Protein AF-A0A2V9W8W5-F1 (afdb_monomer_lite)

Secondary structure (DSSP, 8-state):
--TTS-PPPPP-PPPBTT----SSS--PPPP-EEEE-GGG-EEEE--B-BTTB---HHHHHHHHHT---BBTBTTS-----B--TT-GGGHHHHHSHHHHHHHHHHHHTTTTTT-------HHHHHHHHHHHHTT--S-GGGGTTSSS--TT----SSSSSSSSTTSS--

Foldseek 3Di:
DDPPDDDDDDDDDAAAAQDADPDDDDDQAAQWDWDAPPPPGIDIDRQEQFPVDADDVVSVVSRLVSQRAHHVPSVDRDHDHDYPPPDPNRCCSCPNDSVVVRVVCCVVCCVVVVHDDDDADPQQVVQLSSCVNNVDDDDSNVRSCPPPHDPPPDDPPDDPPVPVVVVPPD

Structure (mmCIF, N/CA/C/O backbone):
data_AF-A0A2V9W8W5-F1
#
_entry.id   AF-A0A2V9W8W5-F1
#
loop_
_atom_site.group_PDB
_atom_site.id
_atom_site.type_symbol
_atom_site.label_atom_id
_atom_site.label_alt_id
_atom_site.label_comp_id
_atom_site.label_asym_id
_atom_site.label_entity_id
_atom_site.label_seq_id
_atom_site.pdbx_PDB_ins_code
_atom_site.Cartn_x
_atom_site.Cartn_y
_atom_site.Cartn_z
_atom_site.occupancy
_atom_site.B_iso_or_equiv
_atom_site.auth_seq_id
_atom_site.auth_comp_id
_atom_site.auth_asym_id
_atom_site.auth_atom_id
_atom_site.pdbx_PDB_model_num
ATOM 1 N N . MET A 1 1 ? 6.926 -26.604 18.148 1.00 56.47 1 MET A N 1
ATOM 2 C CA . MET A 1 1 ? 5.930 -27.579 17.643 1.00 56.47 1 MET A CA 1
ATOM 3 C C . MET A 1 1 ? 6.678 -28.780 17.085 1.00 56.47 1 MET A C 1
ATOM 5 O O . MET A 1 1 ? 7.761 -28.559 16.553 1.00 56.47 1 MET A O 1
ATOM 9 N N . PRO A 1 2 ? 6.165 -30.013 17.228 1.00 63.66 2 PRO A N 1
ATOM 10 C CA . PRO A 1 2 ? 6.838 -31.200 16.713 1.00 63.66 2 PRO A CA 1
ATOM 11 C C . PRO A 1 2 ? 6.774 -31.246 15.176 1.00 63.66 2 PRO A C 1
ATOM 13 O O . PRO A 1 2 ? 5.748 -30.931 14.581 1.00 63.66 2 PRO A O 1
ATOM 16 N N . LEU A 1 3 ? 7.889 -31.612 14.537 1.00 71.62 3 LEU A N 1
ATOM 17 C CA . LEU A 1 3 ? 8.105 -31.595 13.077 1.00 71.62 3 LEU A CA 1
ATOM 18 C C . LEU A 1 3 ? 7.353 -32.697 12.302 1.00 71.62 3 LEU A C 1
ATOM 20 O O . LEU A 1 3 ? 7.397 -32.721 11.077 1.00 71.62 3 LEU A O 1
ATOM 24 N N . ASN A 1 4 ? 6.681 -33.619 12.994 1.00 85.75 4 ASN A N 1
ATOM 25 C CA . ASN A 1 4 ? 6.076 -34.825 12.418 1.00 85.75 4 ASN A CA 1
ATOM 26 C C . ASN A 1 4 ? 4.557 -34.728 12.189 1.00 85.75 4 ASN A C 1
ATOM 28 O O . ASN A 1 4 ? 3.928 -35.729 11.852 1.00 85.75 4 ASN A O 1
ATOM 32 N N . GLN A 1 5 ? 3.952 -33.552 12.371 1.00 73.88 5 GLN A N 1
ATOM 33 C CA . GLN A 1 5 ? 2.517 -33.345 12.166 1.00 73.88 5 GLN A CA 1
ATOM 34 C C . GLN A 1 5 ? 2.272 -32.232 11.147 1.00 73.88 5 GLN A C 1
ATOM 36 O O . GLN A 1 5 ? 2.858 -31.152 11.232 1.00 73.88 5 GLN A O 1
ATOM 41 N N . ARG A 1 6 ? 1.360 -32.471 10.194 1.00 70.38 6 ARG A N 1
ATOM 42 C CA . ARG A 1 6 ? 0.807 -31.397 9.359 1.00 70.38 6 ARG A CA 1
ATOM 43 C C . ARG A 1 6 ? -0.060 -30.504 10.243 1.00 70.38 6 ARG A C 1
ATOM 45 O O . ARG A 1 6 ? -1.178 -30.872 10.584 1.00 70.38 6 ARG A O 1
ATOM 52 N N . ALA A 1 7 ? 0.447 -29.329 10.594 1.00 71.25 7 ALA A N 1
ATOM 53 C CA . ALA A 1 7 ? -0.378 -28.268 11.149 1.00 71.25 7 ALA A CA 1
ATOM 54 C C . ALA A 1 7 ? -1.022 -27.482 9.990 1.00 71.25 7 ALA A C 1
ATOM 56 O O . ALA A 1 7 ? -0.304 -27.095 9.063 1.00 71.25 7 ALA A O 1
ATOM 57 N N . PRO A 1 8 ? -2.345 -27.238 10.000 1.00 71.19 8 PRO A N 1
ATOM 58 C CA . PRO A 1 8 ? -2.960 -26.341 9.030 1.00 71.19 8 PRO A CA 1
ATOM 59 C C . PRO A 1 8 ? -2.400 -24.920 9.183 1.00 71.19 8 PRO A C 1
ATOM 61 O O . PRO A 1 8 ? -1.956 -24.515 10.263 1.00 71.19 8 PRO A O 1
ATOM 64 N N . HIS A 1 9 ? -2.432 -24.148 8.095 1.00 74.06 9 HIS A N 1
ATOM 65 C CA . HIS A 1 9 ? -2.118 -22.723 8.154 1.00 74.06 9 HIS A CA 1
ATOM 66 C C . HIS A 1 9 ? -3.055 -22.021 9.143 1.00 74.06 9 HIS A C 1
ATOM 68 O O . HIS A 1 9 ? -4.240 -22.341 9.237 1.00 74.06 9 HIS A O 1
ATOM 74 N N . ARG A 1 10 ? -2.523 -21.049 9.887 1.00 75.06 10 ARG A N 1
ATOM 75 C CA . ARG A 1 10 ? -3.340 -20.211 10.769 1.00 75.06 10 ARG A CA 1
ATOM 76 C C . ARG A 1 10 ? -4.149 -19.229 9.928 1.00 75.06 10 ARG A C 1
ATOM 78 O O . ARG A 1 10 ? -3.601 -18.600 9.026 1.00 75.06 10 ARG A O 1
ATOM 85 N N . THR A 1 11 ? -5.423 -19.069 10.260 1.00 80.75 11 THR A N 1
ATOM 86 C CA . THR A 1 11 ? -6.311 -18.070 9.657 1.00 80.75 11 THR A CA 1
ATOM 87 C C . THR A 1 11 ? -6.491 -16.880 10.597 1.00 80.75 11 THR A C 1
ATOM 89 O O . THR A 1 11 ? -6.486 -17.038 11.818 1.00 80.75 11 THR A O 1
ATOM 92 N N . GLY A 1 12 ? -6.648 -15.686 10.027 1.00 85.38 12 GLY A N 1
ATOM 93 C CA . GLY A 1 12 ? -7.015 -14.465 10.746 1.00 85.38 12 GLY A CA 1
ATOM 94 C C . GLY A 1 12 ? -8.427 -14.017 10.373 1.00 85.38 12 GLY A C 1
ATOM 95 O O . GLY A 1 12 ? -8.969 -14.460 9.365 1.00 85.38 12 GLY A O 1
ATOM 96 N N . SER A 1 13 ? -9.025 -13.154 11.192 1.00 90.88 13 SER A N 1
ATOM 97 C CA . SER A 1 13 ? -10.254 -12.443 10.819 1.00 90.88 13 SER A CA 1
ATOM 98 C C . SER A 1 13 ? -9.905 -11.149 10.092 1.00 90.88 13 SER A C 1
ATOM 100 O O . SER A 1 13 ? -8.962 -10.464 10.489 1.00 90.88 13 SER A O 1
ATOM 102 N N . ASP A 1 14 ? -10.683 -10.806 9.067 1.00 94.75 14 ASP A N 1
ATOM 103 C CA . ASP A 1 14 ? -10.526 -9.533 8.367 1.00 94.75 14 ASP A CA 1
ATOM 104 C C . ASP A 1 14 ? -10.793 -8.354 9.305 1.00 94.75 14 ASP A C 1
ATOM 106 O O . ASP A 1 14 ? -11.700 -8.388 10.146 1.00 94.75 14 ASP A O 1
ATOM 110 N N . LEU A 1 15 ? -10.022 -7.285 9.118 1.00 96.81 15 LEU A N 1
ATOM 111 C CA . LEU A 1 15 ? -10.259 -6.016 9.789 1.00 96.81 15 LEU A CA 1
ATOM 112 C C . LEU A 1 15 ? -11.550 -5.377 9.271 1.00 96.81 15 LEU A C 1
ATOM 114 O O . LEU A 1 15 ? -11.825 -5.402 8.070 1.00 96.81 15 LEU A O 1
ATOM 118 N N . LYS A 1 16 ? -12.327 -4.779 10.177 1.00 97.81 16 LYS A N 1
ATOM 119 C CA . LYS A 1 16 ? -13.579 -4.086 9.858 1.00 97.81 16 LYS A CA 1
ATOM 120 C C . LYS A 1 16 ? -13.775 -2.859 10.744 1.00 97.81 16 LYS A C 1
ATOM 122 O O . LYS A 1 16 ? -13.372 -2.863 11.908 1.00 97.81 16 LYS A O 1
ATOM 127 N N . VAL A 1 17 ? -14.430 -1.840 10.199 1.00 98.31 17 VAL A N 1
ATOM 128 C CA . VAL A 1 17 ? -14.872 -0.661 10.949 1.00 98.31 17 VAL A CA 1
ATOM 129 C C . VAL A 1 17 ? -15.766 -1.084 12.120 1.00 98.31 17 VAL A C 1
ATOM 131 O O . VAL A 1 17 ? -16.585 -1.998 12.006 1.00 98.31 17 VAL A O 1
ATOM 134 N N . GLY A 1 18 ? -15.591 -0.430 13.267 1.00 96.56 18 GLY A N 1
ATOM 135 C CA . GLY A 1 18 ? -16.344 -0.693 14.491 1.00 96.56 18 GLY A CA 1
ATOM 136 C C . GLY A 1 18 ? -15.934 -1.982 15.205 1.00 96.56 18 GLY A C 1
ATOM 137 O O . GLY A 1 18 ? -16.647 -2.445 16.093 1.00 96.56 18 GLY A O 1
ATOM 138 N N . SER A 1 19 ? -14.822 -2.618 14.822 1.00 93.38 19 SER A N 1
ATOM 139 C CA . SER A 1 19 ? -14.300 -3.795 15.523 1.00 93.38 19 SER A CA 1
ATOM 140 C C . SER A 1 19 ? -12.813 -3.664 15.794 1.00 93.38 19 SER A C 1
ATOM 142 O O . SER A 1 19 ? -11.981 -3.746 14.895 1.00 93.38 19 SER A O 1
ATOM 144 N N . GLU A 1 20 ? -12.486 -3.524 17.072 1.00 87.56 20 GLU A N 1
ATOM 145 C CA . GLU A 1 20 ? -11.104 -3.467 17.517 1.00 87.56 20 GLU A CA 1
ATOM 146 C C . GLU A 1 20 ? -10.402 -4.830 17.333 1.00 87.56 20 GLU A C 1
ATOM 148 O O . GLU A 1 20 ? -10.928 -5.857 17.787 1.00 87.56 20 GLU A O 1
ATOM 153 N N . PRO A 1 21 ? -9.208 -4.875 16.711 1.00 90.19 21 PRO A N 1
ATOM 154 C CA . PRO A 1 21 ? -8.452 -6.114 16.565 1.00 90.19 21 PRO A CA 1
ATOM 155 C C . PRO A 1 21 ? -7.964 -6.629 17.922 1.00 90.19 21 PRO A C 1
ATOM 157 O O . PRO A 1 21 ? -7.228 -5.945 18.629 1.00 90.19 21 PRO A O 1
ATOM 160 N N . ARG A 1 22 ? -8.343 -7.863 18.275 1.00 87.62 22 ARG A N 1
ATOM 161 C CA . ARG A 1 22 ? -7.960 -8.501 19.552 1.00 87.62 22 ARG A CA 1
ATOM 162 C C . ARG A 1 22 ? -6.866 -9.558 19.422 1.00 87.62 22 ARG A C 1
ATOM 164 O O . ARG A 1 22 ? -6.307 -9.985 20.427 1.00 87.62 22 ARG A O 1
ATOM 171 N N . ILE A 1 23 ? -6.582 -10.003 18.200 1.00 86.44 23 ILE A N 1
ATOM 172 C CA . ILE A 1 23 ? -5.619 -11.068 17.913 1.00 86.44 23 ILE A CA 1
ATOM 173 C C . ILE A 1 23 ? -4.450 -10.461 17.146 1.00 86.44 23 ILE A C 1
ATOM 175 O O . ILE A 1 23 ? -4.640 -9.827 16.111 1.00 86.44 23 ILE A O 1
ATOM 179 N N . PHE A 1 24 ? -3.245 -10.686 17.661 1.00 87.88 24 PHE A N 1
ATOM 180 C CA . PHE A 1 24 ? -1.994 -10.199 17.091 1.00 87.88 24 PHE A CA 1
ATOM 181 C C . PHE A 1 24 ? -1.059 -11.372 16.753 1.00 87.88 24 PHE A C 1
ATOM 183 O O . PHE A 1 24 ? -1.155 -12.428 17.386 1.00 87.88 24 PHE A O 1
ATOM 190 N N . PRO A 1 25 ? -0.138 -11.207 15.784 1.00 89.75 25 PRO A N 1
ATOM 191 C CA . PRO A 1 25 ? 0.143 -9.987 15.017 1.00 89.75 25 PRO A CA 1
ATOM 192 C C . PRO A 1 25 ? -0.931 -9.664 13.968 1.00 89.75 25 PRO A C 1
ATOM 194 O O . PRO A 1 25 ? -1.602 -10.558 13.458 1.00 89.75 25 PRO A O 1
ATOM 197 N N . LEU A 1 26 ? -1.051 -8.380 13.611 1.00 91.75 26 LEU A N 1
ATOM 198 C CA . LEU A 1 26 ? -1.783 -7.987 12.407 1.00 91.75 26 LEU A CA 1
ATOM 199 C C . LEU A 1 26 ? -0.996 -8.419 11.169 1.00 91.75 26 LEU A C 1
ATOM 201 O O . LEU A 1 26 ? 0.225 -8.263 11.116 1.00 91.75 26 LEU A O 1
ATOM 205 N N . MET A 1 27 ? -1.705 -8.919 10.160 1.00 91.88 27 MET A N 1
ATOM 206 C CA . MET A 1 27 ? -1.124 -9.300 8.877 1.00 91.88 27 MET A CA 1
ATOM 207 C C . MET A 1 27 ? -1.749 -8.460 7.770 1.00 91.88 27 MET A C 1
ATOM 209 O O . MET A 1 27 ? -2.942 -8.567 7.505 1.00 91.88 27 MET A O 1
ATOM 213 N N . VAL A 1 28 ? -0.933 -7.639 7.109 1.00 92.00 28 VAL A N 1
ATOM 214 C CA . VAL A 1 28 ? -1.340 -6.941 5.885 1.00 92.00 28 VAL A CA 1
ATOM 215 C C . VAL A 1 28 ? -0.914 -7.792 4.702 1.00 92.00 28 VAL A C 1
ATOM 217 O O . VAL A 1 28 ? 0.278 -8.074 4.549 1.00 92.00 28 VAL A O 1
ATOM 220 N N . GLN A 1 29 ? -1.865 -8.216 3.876 1.00 92.38 29 GLN A N 1
ATOM 221 C CA . GLN A 1 29 ? -1.562 -9.000 2.683 1.00 92.38 29 GLN A CA 1
ATOM 222 C C . GLN A 1 29 ? -1.002 -8.113 1.566 1.00 92.38 29 GLN A C 1
ATOM 224 O O . GLN A 1 29 ? -1.216 -6.905 1.547 1.00 92.38 29 GLN A O 1
ATOM 229 N N . GLY A 1 30 ? -0.194 -8.708 0.688 1.00 94.12 30 GLY A N 1
ATOM 230 C CA . GLY A 1 30 ? 0.190 -8.076 -0.576 1.00 94.12 30 GLY A CA 1
ATOM 231 C C . GLY A 1 30 ? -0.841 -8.390 -1.661 1.00 94.12 30 GLY A C 1
ATOM 232 O O . GLY A 1 30 ? -1.666 -9.285 -1.461 1.00 94.12 30 GLY A O 1
ATOM 233 N N . PRO A 1 31 ? -0.807 -7.683 -2.799 1.00 96.19 31 PRO A N 1
ATOM 234 C CA . PRO A 1 31 ? -1.725 -7.947 -3.896 1.00 96.19 31 PRO A CA 1
ATOM 235 C C . PRO A 1 31 ? -1.511 -9.359 -4.451 1.00 96.19 31 PRO A C 1
ATOM 237 O O . PRO A 1 31 ? -0.376 -9.769 -4.697 1.00 96.19 31 PRO A O 1
ATOM 240 N N . LEU A 1 32 ? -2.612 -10.083 -4.655 1.00 95.19 32 LEU A N 1
ATOM 241 C CA . LEU A 1 32 ? -2.631 -11.403 -5.276 1.00 95.19 32 LEU A CA 1
ATOM 242 C C . LEU A 1 32 ? -3.730 -11.429 -6.341 1.00 95.19 32 LEU A C 1
ATOM 244 O O . LEU A 1 32 ? -4.909 -11.335 -6.009 1.00 95.19 32 LEU A O 1
ATOM 248 N N . ALA A 1 33 ? -3.349 -11.532 -7.612 1.00 94.25 33 ALA A N 1
ATOM 249 C CA . ALA A 1 33 ? -4.285 -11.485 -8.734 1.00 94.25 33 ALA A CA 1
ATOM 250 C C . ALA A 1 33 ? -3.866 -12.432 -9.864 1.00 94.25 33 ALA A C 1
ATOM 252 O O . ALA A 1 33 ? -2.685 -12.737 -10.030 1.00 94.25 33 ALA A O 1
ATOM 253 N N . LEU A 1 34 ? -4.832 -12.880 -10.667 1.00 92.00 34 LEU A N 1
ATOM 254 C CA . LEU A 1 34 ? -4.558 -13.589 -11.917 1.00 92.00 34 LEU A CA 1
ATOM 255 C C . LEU A 1 34 ? -4.425 -12.577 -13.055 1.00 92.00 34 LEU A C 1
ATOM 257 O O . LEU A 1 34 ? -5.232 -11.661 -13.177 1.00 92.00 34 LEU A O 1
ATOM 261 N N . THR A 1 35 ? -3.415 -12.756 -13.899 1.00 88.56 35 THR A N 1
ATOM 262 C CA . THR A 1 35 ? -3.177 -11.923 -15.081 1.00 88.56 35 THR A CA 1
ATOM 263 C C . THR A 1 35 ? -2.803 -12.780 -16.285 1.00 88.56 35 THR A C 1
ATOM 265 O O . THR A 1 35 ? -2.323 -13.906 -16.137 1.00 88.56 35 THR A O 1
ATOM 268 N N . ALA A 1 36 ? -3.029 -12.272 -17.495 1.00 82.88 36 ALA A N 1
ATOM 269 C CA . ALA A 1 36 ? -2.635 -12.965 -18.714 1.00 82.88 36 ALA A CA 1
ATOM 270 C C . ALA A 1 36 ? -1.100 -12.977 -18.849 1.00 82.88 36 ALA A C 1
ATOM 272 O O . ALA A 1 36 ? -0.441 -11.944 -18.782 1.00 82.88 36 ALA A O 1
ATOM 273 N N . GLY A 1 37 ? -0.518 -14.156 -19.057 1.00 72.88 37 GLY A N 1
ATOM 274 C CA . GLY A 1 37 ? 0.920 -14.379 -19.236 1.00 72.88 37 GLY A CA 1
ATOM 275 C C . GLY A 1 37 ? 1.354 -14.489 -20.702 1.00 72.88 37 GLY A C 1
ATOM 276 O O . GLY A 1 37 ? 2.372 -15.124 -20.986 1.00 72.88 37 GLY A O 1
ATOM 277 N N . GLY A 1 38 ? 0.581 -13.925 -21.637 1.00 71.25 38 GLY A N 1
ATOM 278 C CA . GLY A 1 38 ? 0.812 -14.073 -23.077 1.00 71.25 38 GLY A CA 1
ATOM 279 C C . GLY A 1 38 ? 0.635 -15.524 -23.542 1.00 71.25 38 GLY A C 1
ATOM 280 O O . GLY A 1 38 ? -0.319 -16.192 -23.148 1.00 71.25 38 GLY A O 1
ATOM 281 N N . SER A 1 39 ? 1.575 -16.045 -24.339 1.00 67.50 39 SER A N 1
ATOM 282 C CA . SER A 1 39 ? 1.545 -17.423 -24.873 1.00 67.50 39 SER A CA 1
ATOM 283 C C . SER A 1 39 ? 1.697 -18.531 -23.818 1.00 67.50 39 SER A C 1
ATOM 285 O O . SER A 1 39 ? 1.573 -19.708 -24.144 1.00 67.50 39 SER A O 1
ATOM 287 N N . ARG A 1 40 ? 1.966 -18.175 -22.554 1.00 67.19 40 ARG A N 1
ATOM 288 C CA . ARG A 1 40 ? 2.220 -19.111 -21.445 1.00 67.19 40 ARG A CA 1
ATOM 289 C C . ARG A 1 40 ? 1.021 -19.307 -20.501 1.00 67.19 40 ARG A C 1
ATOM 291 O O . ARG A 1 40 ? 1.186 -19.917 -19.451 1.00 67.19 40 ARG A O 1
ATOM 298 N N . GLY A 1 41 ? -0.169 -18.812 -20.856 1.00 82.69 41 GLY A N 1
ATOM 299 C CA . GLY A 1 41 ? -1.391 -18.984 -20.056 1.00 82.69 41 GLY A CA 1
ATOM 300 C C . GLY A 1 41 ? -1.524 -17.977 -18.907 1.00 82.69 41 GLY A C 1
ATOM 301 O O . GLY A 1 41 ? -1.064 -16.844 -19.020 1.00 82.69 41 GLY A O 1
ATOM 302 N N . LEU A 1 42 ? -2.192 -18.359 -17.813 1.00 87.12 42 LEU A N 1
ATOM 303 C CA . LEU A 1 42 ? -2.401 -17.494 -16.644 1.00 87.12 42 LEU A CA 1
ATOM 304 C C . LEU A 1 42 ? -1.115 -17.347 -15.815 1.00 87.12 42 LEU A C 1
ATOM 306 O O . LEU A 1 42 ? -0.403 -18.317 -15.562 1.00 87.12 42 LEU A O 1
ATOM 310 N N . ARG A 1 43 ? -0.848 -16.131 -15.343 1.00 88.88 43 ARG A N 1
ATOM 311 C CA . ARG A 1 43 ? 0.209 -15.795 -14.384 1.00 88.88 43 ARG A CA 1
ATOM 312 C C . ARG A 1 43 ? -0.422 -15.298 -13.087 1.00 88.88 43 ARG A C 1
ATOM 314 O O . ARG A 1 43 ? -1.480 -14.677 -13.097 1.00 88.88 43 ARG A O 1
ATOM 321 N N . ILE A 1 44 ? 0.268 -15.533 -11.977 1.00 92.12 44 ILE A N 1
ATOM 322 C CA . ILE A 1 44 ? -0.064 -14.947 -10.680 1.00 92.12 44 ILE A CA 1
ATOM 323 C C . ILE A 1 44 ? 0.767 -13.674 -10.490 1.00 92.12 44 ILE A C 1
ATOM 325 O O . ILE A 1 44 ? 1.997 -13.719 -10.495 1.00 92.12 44 ILE A O 1
ATOM 329 N N . GLU A 1 45 ? 0.093 -12.544 -10.321 1.00 94.38 45 GLU A N 1
ATOM 330 C CA . GLU A 1 45 ? 0.664 -11.320 -9.765 1.00 94.38 45 GLU A CA 1
ATOM 331 C C . GLU A 1 45 ? 0.663 -11.442 -8.238 1.00 94.38 45 GLU A C 1
ATOM 333 O O . GLU A 1 45 ? -0.376 -11.731 -7.653 1.00 94.38 45 GLU A O 1
ATOM 338 N N . ASN A 1 46 ? 1.818 -11.247 -7.603 1.00 94.69 46 ASN A N 1
ATOM 339 C CA . ASN A 1 46 ? 2.016 -11.443 -6.161 1.00 94.69 46 ASN A CA 1
ATOM 340 C C . ASN A 1 46 ? 2.692 -10.244 -5.461 1.00 94.69 46 ASN A C 1
ATOM 342 O O . ASN A 1 46 ? 3.107 -10.350 -4.306 1.00 94.69 46 ASN A O 1
ATOM 346 N N . GLY A 1 47 ? 2.876 -9.123 -6.162 1.00 95.00 47 GLY A N 1
ATOM 347 C CA . GLY A 1 47 ? 3.523 -7.921 -5.641 1.00 95.00 47 GLY A CA 1
ATOM 348 C C . GLY A 1 47 ? 5.053 -7.974 -5.587 1.00 95.00 47 GLY A C 1
ATOM 349 O O . GLY A 1 47 ? 5.649 -7.119 -4.931 1.00 95.00 47 GLY A O 1
ATOM 350 N N . ALA A 1 48 ? 5.699 -8.949 -6.240 1.00 94.12 48 ALA A N 1
ATOM 351 C CA . ALA A 1 48 ? 7.158 -9.030 -6.306 1.00 94.12 48 ALA A CA 1
ATOM 352 C C . ALA A 1 48 ? 7.746 -7.986 -7.273 1.00 94.12 48 ALA A C 1
ATOM 354 O O . ALA A 1 48 ? 7.336 -7.887 -8.432 1.00 94.12 48 ALA A O 1
ATOM 355 N N . LEU A 1 49 ? 8.730 -7.222 -6.810 1.00 92.31 49 LEU A N 1
ATOM 356 C CA . LEU A 1 49 ? 9.506 -6.263 -7.591 1.00 92.31 49 LEU A CA 1
ATOM 357 C C . LEU A 1 49 ? 10.840 -6.913 -7.972 1.00 92.31 49 LEU A C 1
ATOM 359 O O . LEU A 1 49 ? 11.756 -6.982 -7.152 1.00 92.31 49 LEU A O 1
ATOM 363 N N . VAL A 1 50 ? 10.914 -7.443 -9.195 1.00 91.06 50 VAL A N 1
ATOM 364 C CA . VAL A 1 50 ? 12.051 -8.229 -9.708 1.00 91.06 50 VAL A CA 1
ATOM 365 C C . VAL A 1 50 ? 12.326 -7.887 -11.169 1.00 91.06 50 VAL A C 1
ATOM 367 O O . VAL A 1 50 ? 11.448 -7.383 -11.864 1.00 91.06 50 VAL A O 1
ATOM 370 N N . ALA A 1 51 ? 13.522 -8.189 -11.672 1.00 87.88 51 ALA A N 1
ATOM 371 C CA . ALA A 1 51 ? 13.924 -7.824 -13.034 1.00 87.88 51 ALA A CA 1
ATOM 372 C C . ALA A 1 51 ? 13.011 -8.427 -14.119 1.00 87.88 51 ALA A C 1
ATOM 374 O O . ALA A 1 51 ? 12.691 -7.769 -15.104 1.00 87.88 51 ALA A O 1
ATOM 375 N N . SER A 1 52 ? 12.540 -9.661 -13.921 1.00 87.38 52 SER A N 1
ATOM 376 C CA . SER A 1 52 ? 11.627 -10.354 -14.844 1.00 87.38 52 SER A CA 1
ATOM 377 C C . SER A 1 52 ? 10.166 -9.893 -14.744 1.00 87.38 52 SER A C 1
ATOM 379 O O . SER A 1 52 ? 9.330 -10.303 -15.554 1.00 87.38 52 SER A O 1
ATOM 381 N N . ASN A 1 53 ? 9.846 -9.067 -13.746 1.00 88.88 53 ASN A N 1
ATOM 382 C CA . ASN A 1 53 ? 8.527 -8.490 -13.520 1.00 88.88 53 ASN A CA 1
ATOM 383 C C . ASN A 1 53 ? 8.696 -7.092 -12.891 1.00 88.88 53 ASN A C 1
ATOM 385 O O . ASN A 1 53 ? 8.504 -6.937 -11.678 1.00 88.88 53 ASN A O 1
ATOM 389 N N . PRO A 1 54 ? 9.126 -6.087 -13.678 1.00 90.75 54 PRO A N 1
ATOM 390 C CA . PRO A 1 54 ? 9.369 -4.735 -13.181 1.00 90.75 54 PRO A CA 1
ATOM 391 C C . PRO A 1 54 ? 8.059 -4.062 -12.737 1.00 90.75 54 PRO A C 1
ATOM 393 O O . PRO A 1 54 ? 6.970 -4.536 -13.080 1.00 90.75 54 PRO A O 1
ATOM 396 N N . PRO A 1 55 ? 8.113 -2.985 -11.938 1.00 94.19 55 PRO A N 1
ATOM 397 C CA . PRO A 1 55 ? 6.919 -2.210 -11.616 1.00 94.19 55 PRO A CA 1
ATOM 398 C C . PRO A 1 55 ? 6.374 -1.500 -12.866 1.00 94.19 55 PRO A C 1
ATOM 400 O O . PRO A 1 55 ? 7.134 -1.052 -13.721 1.00 94.19 55 PRO A O 1
ATOM 403 N N . SER A 1 56 ? 5.050 -1.390 -12.974 1.00 94.88 56 SER A N 1
ATOM 404 C CA . SER A 1 56 ? 4.387 -0.660 -14.060 1.00 94.88 56 SER A CA 1
ATOM 405 C C . SER A 1 56 ? 2.990 -0.203 -13.639 1.00 94.88 56 SER A C 1
ATOM 407 O O . SER A 1 56 ? 2.410 -0.739 -12.689 1.00 94.88 56 SER A O 1
ATOM 409 N N . LEU A 1 57 ? 2.415 0.764 -14.362 1.00 96.25 57 LEU A N 1
ATOM 410 C CA . LEU A 1 57 ? 1.033 1.195 -14.123 1.00 96.25 57 LEU A CA 1
ATOM 411 C C . LEU A 1 57 ? 0.005 0.093 -14.430 1.00 96.25 57 LEU A C 1
ATOM 413 O O . LEU A 1 57 ? -1.055 0.055 -13.808 1.00 96.25 57 LEU A O 1
ATOM 417 N N . ASP A 1 58 ? 0.316 -0.847 -15.322 1.00 94.31 58 ASP A N 1
ATOM 418 C CA . ASP A 1 58 ? -0.547 -2.010 -15.562 1.00 94.31 58 ASP A CA 1
ATOM 419 C C . ASP A 1 58 ? -0.602 -2.918 -14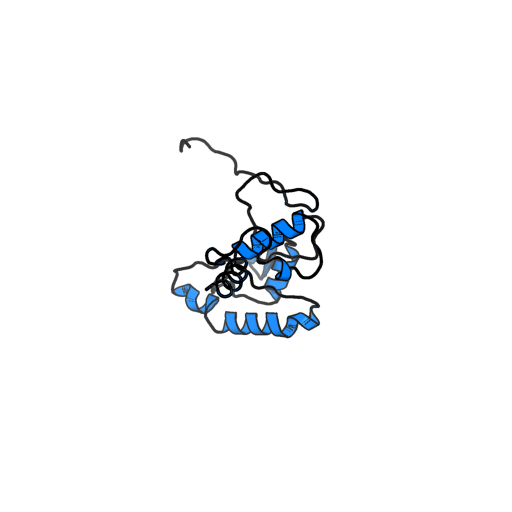.331 1.00 94.31 58 ASP A C 1
ATOM 421 O O . ASP A 1 58 ? -1.676 -3.362 -13.923 1.00 94.31 58 ASP A O 1
ATOM 425 N N . ARG A 1 59 ? 0.546 -3.132 -13.676 1.00 95.56 59 ARG A N 1
ATOM 426 C CA . ARG A 1 59 ? 0.599 -3.875 -12.413 1.00 95.56 59 ARG A CA 1
ATOM 427 C C . ARG A 1 59 ? -0.085 -3.119 -11.283 1.00 95.56 59 ARG A C 1
ATOM 429 O O . ARG A 1 59 ? -0.792 -3.741 -10.498 1.00 95.56 59 ARG A O 1
ATOM 436 N N . LEU A 1 60 ? 0.027 -1.789 -11.247 1.00 97.19 60 LEU A N 1
ATOM 437 C CA . LEU A 1 60 ? -0.720 -0.957 -10.300 1.00 97.19 60 LEU A CA 1
ATOM 438 C C . LEU A 1 60 ? -2.232 -1.197 -10.396 1.00 97.19 60 LEU A C 1
ATOM 440 O O . LEU A 1 60 ? -2.890 -1.286 -9.360 1.00 97.19 60 LEU A O 1
ATOM 444 N N . ARG A 1 61 ? -2.790 -1.363 -11.605 1.00 96.19 61 ARG A N 1
ATOM 445 C CA . ARG A 1 61 ? -4.217 -1.700 -11.770 1.00 96.19 61 ARG A CA 1
ATOM 446 C C . ARG A 1 61 ? -4.565 -3.023 -11.089 1.00 96.19 61 ARG A C 1
ATOM 448 O O . ARG A 1 61 ? -5.549 -3.072 -10.357 1.00 96.19 61 ARG A O 1
ATOM 455 N N . LEU A 1 62 ? -3.736 -4.055 -11.259 1.00 96.62 62 LEU A N 1
ATOM 456 C CA . LEU A 1 62 ? -3.915 -5.349 -10.588 1.00 96.62 62 LEU A CA 1
ATOM 457 C C . LEU A 1 62 ? -3.796 -5.217 -9.064 1.00 96.62 62 LEU A C 1
ATOM 459 O O . LEU A 1 62 ? -4.571 -5.816 -8.321 1.00 96.62 62 LEU A O 1
ATOM 463 N N . TRP A 1 63 ? -2.857 -4.402 -8.581 1.00 97.81 63 TRP A N 1
ATOM 464 C CA . TRP A 1 63 ? -2.678 -4.176 -7.148 1.00 97.81 63 TRP A CA 1
ATOM 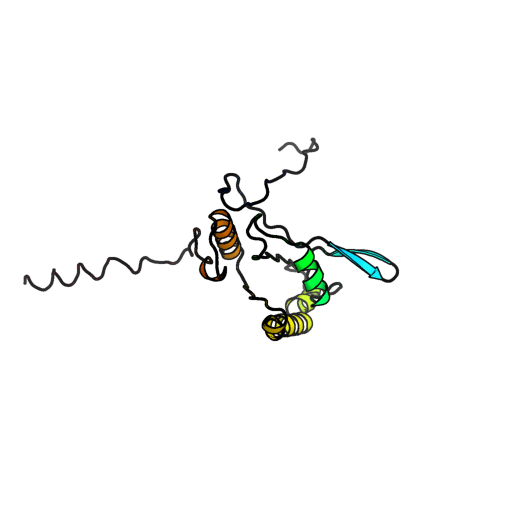465 C C . TRP A 1 63 ? -3.870 -3.457 -6.517 1.00 97.81 63 TRP A C 1
ATOM 467 O O . TRP A 1 63 ? -4.291 -3.827 -5.425 1.00 97.81 63 TRP A O 1
ATOM 477 N N . LYS A 1 64 ? -4.452 -2.476 -7.216 1.00 97.06 64 LYS A N 1
ATOM 478 C CA . LYS A 1 64 ? -5.698 -1.819 -6.797 1.00 97.06 64 LYS A CA 1
ATOM 479 C C . LYS A 1 64 ? -6.887 -2.779 -6.844 1.00 97.06 64 LYS A C 1
ATOM 481 O O . LYS A 1 64 ? -7.708 -2.764 -5.934 1.00 97.06 64 LYS A O 1
ATOM 486 N N . GLN A 1 65 ? -6.961 -3.634 -7.866 1.00 96.25 65 GLN A N 1
ATOM 487 C CA . GLN A 1 65 ? -8.027 -4.628 -8.016 1.00 96.25 65 GLN A CA 1
ATOM 488 C C . GLN A 1 65 ? -8.034 -5.665 -6.885 1.00 96.25 65 GLN A C 1
ATOM 490 O O . GLN A 1 65 ? -9.099 -6.163 -6.533 1.00 96.25 65 GLN A O 1
ATOM 495 N N . ALA A 1 66 ? -6.878 -5.954 -6.278 1.00 96.62 66 ALA A N 1
ATOM 496 C CA . ALA A 1 66 ? -6.808 -6.810 -5.094 1.00 96.62 66 ALA A CA 1
ATOM 497 C C . ALA A 1 66 ? -7.601 -6.248 -3.894 1.00 96.62 66 ALA A C 1
ATOM 499 O O . ALA A 1 66 ? -7.895 -7.006 -2.974 1.00 96.62 66 ALA A O 1
ATOM 500 N N . ALA A 1 67 ? -7.946 -4.950 -3.909 1.00 96.75 67 ALA A N 1
ATOM 501 C CA . ALA A 1 67 ? -8.881 -4.30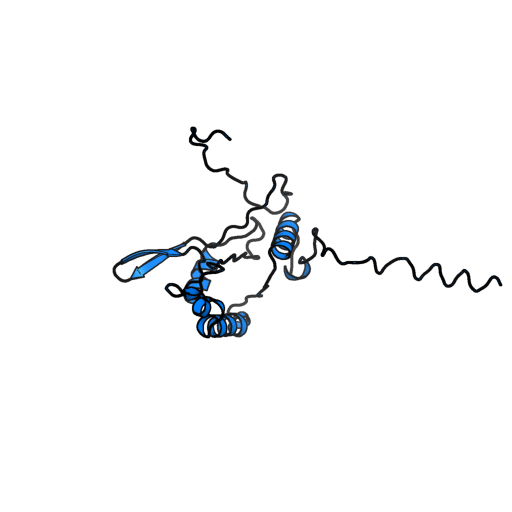0 -2.987 1.00 96.75 67 ALA A CA 1
ATOM 502 C C . ALA A 1 67 ? -8.594 -4.574 -1.500 1.00 96.75 67 ALA A C 1
ATOM 504 O O . ALA A 1 67 ? -9.500 -4.775 -0.695 1.00 96.75 67 ALA A O 1
ATOM 505 N N . ILE A 1 68 ? -7.311 -4.599 -1.132 1.00 97.69 68 ILE A N 1
ATOM 506 C CA . ILE A 1 68 ? -6.889 -4.838 0.248 1.00 97.69 68 ILE A CA 1
ATOM 507 C C . ILE A 1 68 ? -7.215 -3.582 1.056 1.00 97.69 68 ILE A C 1
ATOM 509 O O . ILE A 1 68 ? -6.559 -2.552 0.906 1.00 97.69 68 ILE A O 1
ATOM 513 N N . SER A 1 69 ? -8.230 -3.678 1.905 1.00 97.75 69 SER A N 1
ATOM 514 C CA . SER A 1 69 ? -8.765 -2.587 2.719 1.00 97.75 69 SER A CA 1
ATOM 515 C C . SER A 1 69 ? -9.261 -3.110 4.071 1.00 97.75 69 SER A C 1
ATOM 517 O O . SER A 1 69 ? -9.291 -4.317 4.331 1.00 97.75 69 SER A O 1
ATOM 519 N N . VAL A 1 70 ? -9.638 -2.191 4.960 1.00 97.94 70 VAL A N 1
ATOM 520 C CA . VAL A 1 70 ? -10.454 -2.519 6.136 1.00 97.94 70 VAL A CA 1
ATOM 521 C C . VAL A 1 70 ? -11.916 -2.513 5.689 1.00 97.94 70 VAL A C 1
ATOM 523 O O . VAL A 1 70 ? -12.351 -1.548 5.069 1.00 97.94 70 VAL A O 1
ATOM 526 N N . LYS A 1 71 ? -12.687 -3.561 6.004 1.00 98.00 71 LYS A N 1
ATOM 527 C CA . LYS A 1 71 ? -14.107 -3.643 5.611 1.00 98.00 71 LYS A CA 1
ATOM 528 C C . LYS A 1 71 ? -14.902 -2.472 6.192 1.00 98.00 71 LYS A C 1
ATOM 530 O O . LYS A 1 71 ? -14.840 -2.241 7.401 1.00 98.00 71 LYS A O 1
ATOM 535 N N . GLY A 1 72 ? -15.662 -1.771 5.356 1.00 97.81 72 GLY A N 1
ATOM 536 C CA . GLY A 1 72 ? -16.344 -0.516 5.686 1.00 97.81 72 GLY A CA 1
ATOM 537 C C . GLY A 1 72 ? -15.473 0.741 5.542 1.00 97.81 72 GLY A C 1
ATOM 538 O O . GLY A 1 72 ? -15.918 1.825 5.915 1.00 97.81 72 GLY A O 1
ATOM 539 N N . ARG A 1 73 ? -14.232 0.603 5.054 1.00 97.75 73 ARG A N 1
ATOM 540 C CA . ARG A 1 73 ? -13.290 1.690 4.736 1.00 97.75 73 ARG A CA 1
ATOM 541 C C . ARG A 1 73 ? -12.527 1.375 3.440 1.00 97.75 73 ARG A C 1
ATOM 543 O O . ARG A 1 73 ? -11.298 1.399 3.382 1.00 97.75 73 ARG A O 1
ATOM 550 N N . GLU A 1 74 ? -13.271 0.995 2.402 1.00 97.25 74 GLU A N 1
ATOM 551 C CA . GLU A 1 74 ? -12.753 0.562 1.099 1.00 97.25 74 GLU A CA 1
ATOM 552 C C . GLU A 1 74 ? -12.093 1.689 0.285 1.00 97.25 74 GLU A C 1
ATOM 554 O O . GLU A 1 74 ? -11.330 1.407 -0.639 1.00 97.25 74 GLU A O 1
ATOM 559 N N . ASP A 1 75 ? -12.324 2.953 0.644 1.00 96.94 75 ASP A N 1
ATOM 560 C CA . ASP A 1 75 ? -11.625 4.117 0.091 1.00 96.94 75 ASP A CA 1
ATOM 561 C C . ASP A 1 75 ? -10.139 4.170 0.490 1.00 96.94 75 ASP A C 1
ATOM 563 O O . ASP A 1 75 ? -9.355 4.876 -0.147 1.00 96.94 75 ASP A O 1
ATOM 567 N N . TRP A 1 76 ? -9.714 3.402 1.503 1.00 98.19 76 TRP A N 1
ATOM 568 C CA . TRP A 1 76 ? -8.310 3.287 1.911 1.00 98.19 76 TRP A CA 1
ATOM 569 C C . TRP A 1 76 ? -7.719 1.947 1.461 1.00 98.19 76 TRP A C 1
ATOM 571 O O . TRP A 1 76 ? -7.879 0.914 2.116 1.00 98.19 76 TRP A O 1
ATOM 581 N N . LEU A 1 77 ? -6.992 1.974 0.341 1.00 97.94 77 LEU A N 1
ATOM 582 C CA . LEU A 1 77 ? -6.316 0.799 -0.211 1.00 97.94 77 LEU A CA 1
ATOM 583 C C . LEU A 1 77 ? -4.890 0.647 0.332 1.00 97.94 77 LEU A C 1
ATOM 585 O O . LEU A 1 77 ? -4.083 1.577 0.292 1.00 97.94 77 LEU A O 1
ATOM 589 N N . PHE A 1 78 ? -4.549 -0.565 0.766 1.00 98.19 78 PHE A N 1
ATOM 590 C CA . PHE A 1 78 ? -3.221 -0.932 1.246 1.00 98.19 78 PHE A CA 1
ATOM 591 C C . PHE A 1 78 ? -2.481 -1.762 0.196 1.00 98.19 78 PHE A C 1
ATOM 593 O O . PHE A 1 78 ? -2.796 -2.927 -0.038 1.00 98.19 78 PHE A O 1
ATOM 600 N N . ILE A 1 79 ? -1.444 -1.187 -0.412 1.00 97.94 79 ILE A N 1
ATOM 601 C CA . ILE A 1 79 ? -0.601 -1.890 -1.387 1.00 97.94 79 ILE A CA 1
ATOM 602 C C . ILE A 1 79 ? 0.744 -2.216 -0.736 1.00 97.94 79 ILE A C 1
ATOM 604 O O . ILE A 1 79 ? 1.599 -1.348 -0.565 1.00 97.94 79 ILE A O 1
ATOM 608 N N . LYS A 1 80 ? 0.936 -3.489 -0.369 1.00 96.88 80 LYS A N 1
ATOM 609 C CA . LYS A 1 80 ? 2.196 -4.004 0.184 1.00 96.88 80 LYS A CA 1
ATOM 610 C C . LYS A 1 80 ? 2.957 -4.805 -0.872 1.00 96.88 80 LYS A C 1
ATOM 612 O O . LYS A 1 80 ? 2.597 -5.943 -1.169 1.00 96.88 80 LYS A O 1
ATOM 617 N N . LEU A 1 81 ? 4.029 -4.224 -1.397 1.00 95.44 81 LEU A N 1
ATOM 618 C CA . LEU A 1 81 ? 4.938 -4.871 -2.349 1.00 95.44 81 LEU A CA 1
ATOM 619 C C . LEU A 1 81 ? 6.176 -5.412 -1.633 1.00 95.44 81 LEU A C 1
ATOM 621 O O . LEU A 1 81 ? 6.462 -5.035 -0.495 1.00 95.44 81 LEU A O 1
ATOM 625 N N . HIS A 1 82 ? 6.912 -6.300 -2.293 1.00 93.50 82 HIS A N 1
ATOM 626 C CA . HIS A 1 82 ? 8.149 -6.856 -1.755 1.00 93.50 82 HIS A CA 1
ATOM 627 C C . HIS A 1 82 ? 9.201 -7.020 -2.850 1.00 93.50 82 HIS A C 1
ATOM 629 O O . HIS A 1 82 ? 8.878 -7.161 -4.025 1.00 93.50 82 HIS A O 1
ATOM 635 N N . CYS A 1 83 ? 10.466 -7.032 -2.456 1.00 90.19 83 CYS A N 1
ATOM 636 C CA . CYS A 1 83 ? 11.587 -7.398 -3.310 1.00 90.19 83 CYS A CA 1
ATOM 637 C C . CYS A 1 83 ? 12.427 -8.472 -2.612 1.00 90.19 83 CYS A C 1
ATOM 639 O O . CYS A 1 83 ? 12.358 -8.639 -1.390 1.00 90.19 83 CYS A O 1
ATOM 641 N N . HIS A 1 84 ? 13.224 -9.208 -3.384 1.00 83.88 84 HIS A N 1
ATOM 642 C CA . HIS A 1 84 ? 14.241 -10.092 -2.826 1.00 83.88 84 HIS A CA 1
ATOM 643 C C . HIS A 1 84 ? 15.436 -9.243 -2.391 1.00 83.88 84 HIS A C 1
ATOM 645 O O . HIS A 1 84 ? 16.362 -8.995 -3.161 1.00 83.88 84 HIS A O 1
ATOM 651 N N . SER A 1 85 ? 15.380 -8.732 -1.162 1.00 66.56 85 SER A N 1
ATOM 652 C CA . SER A 1 85 ? 16.507 -8.009 -0.578 1.00 66.56 85 SER A CA 1
ATOM 653 C C . SER A 1 85 ? 17.737 -8.918 -0.531 1.00 66.56 85 SER A C 1
ATOM 655 O O . SER A 1 85 ? 17.629 -10.072 -0.121 1.00 66.56 85 SER A O 1
ATOM 657 N N . MET A 1 86 ? 18.898 -8.361 -0.898 1.00 69.62 86 MET A N 1
ATOM 658 C CA . MET A 1 86 ? 20.222 -9.006 -0.862 1.00 69.62 86 MET A CA 1
ATOM 659 C C . MET A 1 86 ? 20.594 -9.902 -2.061 1.00 69.62 86 MET A C 1
ATOM 661 O O . MET A 1 86 ? 21.644 -10.536 -2.020 1.00 69.62 86 MET A O 1
ATOM 665 N N . ASP A 1 87 ? 19.812 -9.894 -3.149 1.00 81.31 87 ASP A N 1
ATOM 666 C CA . ASP A 1 87 ? 20.233 -10.423 -4.458 1.00 81.31 87 ASP A CA 1
ATOM 667 C C . ASP A 1 87 ? 20.772 -9.282 -5.352 1.00 81.31 87 ASP A C 1
ATOM 669 O O . ASP A 1 87 ? 19.985 -8.450 -5.824 1.00 81.31 87 ASP A O 1
ATOM 673 N N . PRO A 1 88 ? 22.094 -9.217 -5.620 1.00 80.62 88 PRO A N 1
ATOM 674 C CA . PRO A 1 88 ? 22.690 -8.171 -6.453 1.00 80.62 88 PRO A CA 1
ATOM 675 C C . PRO A 1 88 ? 22.102 -8.106 -7.865 1.00 80.62 88 PRO A C 1
ATOM 677 O O . PRO A 1 88 ? 22.061 -7.031 -8.464 1.00 80.62 88 PRO A O 1
ATOM 680 N N . THR A 1 89 ? 21.598 -9.227 -8.392 1.00 83.06 89 THR A N 1
ATOM 681 C CA . THR A 1 89 ? 21.003 -9.281 -9.735 1.00 83.06 89 THR A CA 1
ATOM 682 C C . THR A 1 89 ? 19.683 -8.512 -9.821 1.00 83.06 89 THR A C 1
ATOM 684 O O . THR A 1 89 ? 19.285 -8.084 -10.904 1.00 83.06 89 THR A O 1
ATOM 687 N N . GLN A 1 90 ? 19.025 -8.266 -8.682 1.00 85.00 90 GLN A N 1
ATOM 688 C CA . GLN A 1 90 ? 17.761 -7.528 -8.603 1.00 85.00 90 GLN A CA 1
ATOM 689 C C . GLN A 1 90 ? 17.949 -6.032 -8.328 1.00 85.00 90 GLN A C 1
ATOM 691 O O . GLN A 1 90 ? 16.969 -5.286 -8.353 1.00 85.00 90 GLN A O 1
ATOM 696 N N . GLY A 1 91 ? 19.184 -5.566 -8.100 1.00 82.44 91 GLY A N 1
ATOM 697 C CA . GLY A 1 91 ? 19.469 -4.172 -7.745 1.00 82.44 91 GLY A CA 1
ATOM 698 C C . GLY A 1 91 ? 18.855 -3.171 -8.728 1.00 82.44 91 GLY A C 1
ATOM 699 O O . GLY A 1 91 ? 18.161 -2.247 -8.313 1.00 82.44 91 GLY A O 1
ATOM 700 N N . ASN A 1 92 ? 18.994 -3.417 -10.033 1.00 84.12 92 ASN A N 1
ATOM 701 C CA . ASN A 1 92 ? 18.419 -2.558 -11.074 1.00 84.12 92 ASN A CA 1
ATOM 702 C C . ASN A 1 92 ? 16.882 -2.544 -11.084 1.00 84.12 92 ASN A C 1
ATOM 704 O O . ASN A 1 92 ? 16.287 -1.536 -11.456 1.00 84.12 92 ASN A O 1
ATOM 708 N N . ALA A 1 93 ? 16.224 -3.627 -10.667 1.00 82.50 93 ALA A N 1
ATOM 709 C CA . ALA A 1 93 ? 14.763 -3.693 -10.637 1.00 82.50 93 ALA A CA 1
ATOM 710 C C . ALA A 1 93 ? 14.157 -2.839 -9.512 1.00 82.50 93 ALA A C 1
ATOM 712 O O . ALA A 1 93 ? 13.020 -2.387 -9.629 1.00 82.50 93 ALA A O 1
ATOM 713 N N . VAL A 1 94 ? 14.912 -2.624 -8.429 1.00 85.88 94 VAL A N 1
ATOM 714 C CA . VAL A 1 94 ? 14.452 -1.905 -7.231 1.00 85.88 94 VAL A CA 1
ATOM 715 C C . VAL A 1 94 ? 15.031 -0.494 -7.147 1.00 85.88 94 VAL A C 1
ATOM 717 O O . VAL A 1 94 ? 14.337 0.418 -6.716 1.00 85.88 94 VAL A O 1
ATOM 720 N N . LEU A 1 95 ? 16.288 -0.302 -7.544 1.00 88.69 95 LEU A N 1
ATOM 721 C CA . LEU A 1 95 ? 17.022 0.964 -7.413 1.00 88.69 95 LEU A CA 1
ATOM 722 C C . LEU A 1 95 ? 17.384 1.595 -8.765 1.00 88.69 95 LEU A C 1
ATOM 724 O O . LEU A 1 95 ? 17.953 2.682 -8.796 1.00 88.69 95 LEU A O 1
ATOM 728 N N . GLY A 1 96 ? 17.098 0.913 -9.874 1.00 90.56 96 GLY A N 1
ATOM 729 C CA . GLY 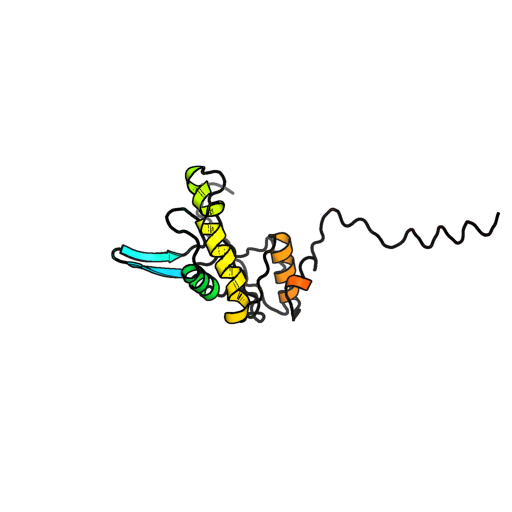A 1 96 ? 17.435 1.385 -11.212 1.00 90.56 96 GLY A CA 1
ATOM 730 C C . GLY A 1 96 ? 16.366 2.274 -11.843 1.00 90.56 96 GLY A C 1
ATOM 731 O O . GLY A 1 96 ? 15.334 2.602 -11.253 1.00 90.56 96 GLY A O 1
ATOM 732 N N . GLU A 1 97 ? 16.621 2.624 -13.103 1.00 92.94 97 GLU A N 1
ATOM 733 C CA . GLU A 1 97 ? 15.813 3.565 -13.877 1.00 92.94 97 GLU A CA 1
ATOM 734 C C . GLU A 1 97 ? 14.338 3.160 -13.963 1.00 92.94 97 GLU A C 1
ATOM 736 O O . GLU A 1 97 ? 13.471 3.995 -13.749 1.00 92.94 97 GLU A O 1
ATOM 741 N N . GLY A 1 98 ? 14.037 1.874 -14.169 1.00 92.31 98 GLY A N 1
ATOM 742 C CA . GLY A 1 98 ? 12.651 1.408 -14.285 1.00 92.31 98 GLY A CA 1
ATOM 743 C C . GLY A 1 98 ? 11.801 1.683 -13.039 1.00 92.31 98 GLY A C 1
ATOM 744 O O . GLY A 1 98 ? 10.644 2.080 -13.162 1.00 92.31 98 GLY A O 1
ATOM 745 N N . MET A 1 99 ? 12.372 1.542 -11.835 1.00 94.38 99 MET A N 1
ATOM 746 C CA . MET A 1 99 ? 11.674 1.919 -10.600 1.00 94.38 99 MET A CA 1
ATOM 747 C C . MET A 1 99 ? 11.473 3.433 -10.524 1.00 94.38 99 MET A C 1
ATOM 749 O O . MET A 1 99 ? 10.398 3.895 -10.147 1.00 94.38 99 MET A O 1
ATOM 753 N N . ARG A 1 100 ? 12.497 4.210 -10.895 1.00 95.75 100 ARG A N 1
ATOM 754 C CA . ARG A 1 100 ? 12.431 5.674 -10.898 1.00 95.75 100 ARG A CA 1
ATOM 755 C C . ARG A 1 100 ? 11.339 6.175 -11.839 1.00 95.75 100 ARG A C 1
ATOM 757 O O . ARG A 1 100 ? 10.500 6.957 -11.401 1.00 95.75 100 ARG A O 1
ATOM 764 N N . SER A 1 101 ? 11.313 5.698 -13.084 1.00 96.12 101 SER A N 1
ATOM 765 C CA . SER A 1 101 ? 10.284 6.063 -14.063 1.00 96.12 101 SER A CA 1
ATOM 766 C C . SER A 1 101 ? 8.894 5.678 -13.556 1.00 96.12 101 SER A C 1
ATOM 768 O O . SER A 1 101 ? 8.000 6.517 -13.540 1.00 96.12 101 SER A O 1
ATOM 770 N N . PHE A 1 102 ? 8.735 4.460 -13.020 1.00 97.06 102 PHE A N 1
ATOM 771 C CA . PHE A 1 102 ? 7.467 4.031 -12.429 1.00 97.06 102 PHE A CA 1
ATOM 772 C C . PHE A 1 102 ? 6.996 4.956 -11.299 1.00 97.06 102 PHE A C 1
ATOM 774 O O . PHE A 1 102 ? 5.827 5.328 -11.265 1.00 97.06 102 PHE A O 1
ATOM 781 N N . LEU A 1 103 ? 7.880 5.338 -10.371 1.00 97.12 103 LEU A N 1
ATOM 782 C CA . LEU A 1 103 ? 7.528 6.244 -9.276 1.00 97.12 103 LEU A CA 1
ATOM 783 C C . LEU A 1 103 ? 7.162 7.644 -9.787 1.00 97.12 103 LEU A C 1
ATOM 785 O O . LEU A 1 103 ? 6.225 8.245 -9.263 1.00 97.12 103 LEU A O 1
ATOM 789 N N . CYS A 1 104 ? 7.852 8.148 -10.814 1.00 97.75 104 CYS A N 1
ATOM 790 C CA . CYS A 1 104 ? 7.495 9.404 -11.471 1.00 97.75 104 CYS A CA 1
ATOM 791 C C . CYS A 1 104 ? 6.092 9.333 -12.087 1.00 97.75 104 CYS A C 1
ATOM 793 O O . CYS A 1 104 ? 5.267 10.194 -11.797 1.00 97.75 104 CYS A O 1
ATOM 795 N N . ASP A 1 105 ? 5.789 8.291 -12.858 1.00 97.75 105 ASP A N 1
ATOM 796 C CA . ASP A 1 105 ? 4.478 8.110 -13.496 1.00 97.75 105 ASP A CA 1
ATOM 797 C C . ASP A 1 105 ? 3.359 7.903 -12.463 1.00 97.75 105 ASP A C 1
ATOM 799 O O . ASP A 1 105 ? 2.244 8.430 -12.583 1.00 97.75 105 ASP A O 1
ATOM 803 N N . LEU A 1 106 ? 3.667 7.154 -11.401 1.00 97.88 106 LEU A N 1
ATOM 804 C CA . LEU A 1 106 ? 2.780 6.942 -10.268 1.00 97.88 106 LEU A CA 1
ATOM 805 C C . LEU A 1 106 ? 2.432 8.280 -9.606 1.00 97.88 106 LEU A C 1
ATOM 807 O O . LEU A 1 106 ? 1.253 8.571 -9.426 1.00 97.88 106 LEU A O 1
ATOM 811 N N . VAL A 1 107 ? 3.419 9.109 -9.267 1.00 98.00 107 VAL A N 1
ATOM 812 C CA . VAL A 1 107 ? 3.171 10.379 -8.569 1.00 98.00 107 VAL A CA 1
ATOM 813 C C . VAL A 1 107 ? 2.532 11.417 -9.493 1.00 98.00 107 VAL A C 1
ATOM 815 O O . VAL A 1 107 ? 1.506 11.993 -9.132 1.00 98.00 107 VAL A O 1
ATOM 818 N N . SER A 1 108 ? 3.078 11.629 -10.691 1.00 97.69 108 SER A N 1
ATOM 819 C CA . SER A 1 108 ? 2.602 12.660 -11.622 1.00 97.69 108 SER A CA 1
ATOM 820 C C . SER A 1 108 ? 1.167 12.414 -12.087 1.00 97.69 108 SER A C 1
ATOM 822 O O . SER A 1 108 ? 0.380 13.353 -12.171 1.00 97.69 108 SER A O 1
ATOM 824 N N . GLY A 1 109 ? 0.786 11.154 -12.322 1.00 97.38 109 GLY A N 1
ATOM 825 C CA . GLY A 1 109 ? -0.574 10.813 -12.748 1.00 97.38 109 GLY A CA 1
ATOM 826 C C . GLY A 1 109 ? -1.593 10.673 -11.608 1.00 97.38 109 GLY A C 1
ATOM 827 O O . GLY A 1 109 ? -2.757 10.379 -11.871 1.00 97.38 109 GLY A O 1
ATOM 828 N N . ALA A 1 110 ? -1.199 10.844 -10.339 1.00 97.44 110 ALA A N 1
ATOM 829 C CA . ALA A 1 110 ? -2.091 10.604 -9.197 1.00 97.44 110 ALA A CA 1
ATOM 830 C C . ALA A 1 110 ? -3.343 11.495 -9.225 1.00 97.44 110 ALA A C 1
ATOM 832 O O . ALA A 1 110 ? -4.452 11.015 -8.997 1.00 97.44 110 ALA A O 1
ATOM 833 N N . ARG A 1 111 ? -3.183 12.776 -9.586 1.00 96.94 111 ARG A N 1
ATOM 834 C CA . ARG A 1 111 ? -4.297 13.732 -9.680 1.00 96.94 111 ARG A CA 1
ATOM 835 C C . ARG A 1 111 ? -5.328 13.315 -10.729 1.00 96.94 111 ARG A C 1
ATOM 837 O O . ARG A 1 111 ? -6.522 13.370 -10.456 1.00 96.94 111 ARG A O 1
ATOM 844 N N . GLU A 1 112 ? -4.872 12.894 -11.905 1.00 97.44 112 GLU A N 1
ATOM 845 C CA . GLU A 1 112 ? -5.739 12.453 -13.007 1.00 97.44 112 GLU A CA 1
ATOM 846 C C . GLU A 1 112 ? -6.506 11.182 -12.642 1.00 97.44 112 GLU A C 1
ATOM 848 O O . GLU A 1 112 ? -7.675 11.036 -12.988 1.00 97.44 112 GLU A O 1
ATOM 853 N N . ARG A 1 113 ? -5.872 10.290 -11.873 1.00 96.50 113 ARG A N 1
ATOM 854 C CA . ARG A 1 113 ? -6.504 9.074 -11.346 1.00 96.50 113 ARG A CA 1
ATOM 855 C C . ARG A 1 113 ? -7.352 9.314 -10.090 1.00 96.50 113 ARG A C 1
ATOM 857 O O . ARG A 1 113 ? -7.899 8.350 -9.564 1.00 96.50 113 ARG A O 1
ATOM 864 N N . GLN A 1 114 ? -7.464 10.563 -9.622 1.00 96.31 114 GLN A N 1
ATOM 865 C CA . GLN A 1 114 ? -8.155 10.948 -8.383 1.00 96.31 114 GLN A CA 1
ATOM 866 C C . GLN A 1 114 ? -7.653 10.177 -7.148 1.00 96.31 114 GLN A C 1
ATOM 868 O O . GLN A 1 114 ? -8.415 9.798 -6.263 1.00 96.31 114 GLN A O 1
ATOM 873 N N . GLU A 1 115 ? -6.346 9.935 -7.089 1.00 96.12 115 GLU A N 1
ATOM 874 C CA . GLU A 1 115 ? -5.689 9.179 -6.027 1.00 96.12 115 GLU A CA 1
ATOM 875 C C . GLU A 1 115 ? -4.900 10.108 -5.103 1.00 96.12 115 GLU A C 1
ATOM 877 O O . GLU A 1 115 ? -4.166 10.985 -5.560 1.00 96.12 115 GLU A O 1
ATOM 882 N N . THR A 1 116 ? -4.970 9.854 -3.794 1.00 97.12 116 THR A N 1
ATOM 883 C CA . THR A 1 116 ? -4.003 10.401 -2.832 1.00 97.12 116 THR A CA 1
ATOM 884 C C . THR A 1 116 ? -3.042 9.294 -2.425 1.00 97.12 116 THR A C 1
ATOM 886 O O . THR A 1 116 ? -3.452 8.260 -1.901 1.00 97.12 116 THR A O 1
ATOM 889 N N . LEU A 1 117 ? -1.751 9.492 -2.691 1.00 97.88 117 LEU A N 1
ATOM 890 C CA . LEU A 1 117 ? -0.728 8.484 -2.436 1.00 97.88 117 LEU A CA 1
ATOM 891 C C . LEU A 1 117 ? -0.060 8.713 -1.081 1.00 97.88 117 LEU A C 1
ATOM 893 O O . LEU A 1 117 ? 0.461 9.793 -0.801 1.00 97.88 117 LEU A O 1
ATOM 897 N N . HIS A 1 118 ? 0.001 7.662 -0.266 1.00 98.00 118 HIS A N 1
ATOM 898 C CA . HIS A 1 118 ? 0.723 7.671 1.001 1.00 98.00 118 HIS A CA 1
ATOM 899 C C . HIS A 1 118 ? 1.794 6.583 1.007 1.00 98.00 118 HIS A C 1
ATOM 901 O O . HIS A 1 118 ? 1.503 5.405 1.188 1.00 98.00 118 HIS A O 1
ATOM 907 N N . PHE A 1 119 ? 3.059 6.983 0.868 1.00 97.50 119 PHE A N 1
ATOM 908 C CA . PHE A 1 119 ? 4.185 6.097 1.159 1.00 97.50 119 PHE A CA 1
ATOM 909 C C . PHE A 1 119 ? 4.355 6.002 2.675 1.00 97.50 119 PHE A C 1
ATOM 911 O O . PHE A 1 119 ? 4.539 7.022 3.349 1.00 97.50 119 PHE A O 1
ATOM 918 N N . THR A 1 120 ? 4.239 4.795 3.219 1.00 97.25 120 THR A N 1
ATOM 919 C CA . THR A 1 120 ? 4.199 4.552 4.666 1.00 97.25 120 THR A CA 1
ATOM 920 C C . THR A 1 120 ? 5.188 3.477 5.072 1.00 97.25 120 THR A C 1
ATOM 922 O O . THR A 1 120 ? 5.347 2.473 4.379 1.00 97.25 120 THR A O 1
ATOM 925 N N . SER A 1 121 ? 5.776 3.627 6.255 1.00 96.12 121 SER A N 1
ATOM 926 C CA . SER A 1 121 ? 6.399 2.490 6.943 1.00 96.12 121 SER A CA 1
ATOM 927 C C . SER A 1 121 ? 5.348 1.463 7.392 1.00 96.12 121 SER A C 1
ATOM 929 O O . SER A 1 121 ? 4.163 1.781 7.504 1.00 96.12 121 SER A O 1
ATOM 931 N N . ALA A 1 122 ? 5.777 0.246 7.741 1.00 95.19 122 ALA A N 1
ATOM 932 C CA . ALA A 1 122 ? 4.877 -0.774 8.292 1.00 95.19 122 ALA A CA 1
ATOM 933 C C . ALA A 1 122 ? 4.163 -0.306 9.578 1.00 95.19 122 ALA A C 1
ATOM 935 O O . ALA A 1 122 ? 2.982 -0.580 9.767 1.00 95.19 122 ALA A O 1
ATOM 936 N N . ARG A 1 123 ? 4.852 0.455 10.441 1.00 95.94 123 ARG A N 1
ATOM 937 C CA . ARG A 1 123 ? 4.268 1.051 11.655 1.00 95.94 123 ARG A CA 1
ATOM 938 C C . ARG A 1 123 ? 3.138 2.029 11.322 1.00 95.94 123 ARG A C 1
ATOM 940 O O . ARG A 1 123 ? 2.079 1.977 11.935 1.00 95.94 123 ARG A O 1
ATOM 947 N N . GLU A 1 124 ? 3.375 2.917 10.361 1.00 97.81 124 GLU A N 1
ATOM 948 C CA . GLU A 1 124 ? 2.387 3.908 9.918 1.00 97.81 124 GLU A CA 1
ATOM 949 C C . GLU A 1 124 ? 1.185 3.229 9.263 1.00 97.81 124 GLU A C 1
ATOM 951 O O . GLU A 1 124 ? 0.051 3.562 9.583 1.00 97.81 124 GLU A O 1
ATOM 956 N N . MET A 1 125 ? 1.427 2.218 8.426 1.00 97.56 125 MET A N 1
ATOM 957 C CA . MET A 1 125 ? 0.378 1.397 7.825 1.00 97.56 125 MET A CA 1
ATOM 958 C C . MET A 1 125 ? -0.517 0.741 8.887 1.00 97.56 125 MET A C 1
ATOM 960 O O . MET A 1 125 ? -1.740 0.796 8.782 1.00 97.56 125 MET A O 1
ATOM 964 N N . VAL A 1 126 ? 0.079 0.174 9.943 1.00 96.06 126 VAL A N 1
ATOM 965 C CA . VAL A 1 126 ? -0.668 -0.394 11.076 1.00 96.06 126 VAL A CA 1
ATOM 966 C C . VAL A 1 126 ? -1.496 0.673 11.793 1.00 96.06 126 VAL A C 1
ATOM 968 O O . VAL A 1 126 ? -2.655 0.422 12.108 1.00 96.06 126 VAL A O 1
ATOM 971 N N . ASN A 1 127 ? -0.952 1.869 12.023 1.00 97.25 127 ASN A N 1
ATOM 972 C CA . ASN A 1 127 ? -1.716 2.949 12.649 1.00 97.25 127 ASN A CA 1
ATOM 973 C C . ASN A 1 127 ? -2.929 3.377 11.819 1.00 97.25 127 ASN A C 1
ATOM 975 O O . ASN A 1 127 ? -4.003 3.568 12.383 1.00 97.25 127 ASN A O 1
ATOM 979 N N . ILE A 1 128 ? -2.772 3.474 10.499 1.00 98.25 128 ILE A N 1
ATOM 980 C CA . ILE A 1 128 ? -3.862 3.809 9.577 1.00 98.25 128 ILE A CA 1
ATOM 981 C C . ILE A 1 128 ? -4.931 2.710 9.592 1.00 98.25 128 ILE A C 1
ATOM 983 O O . ILE A 1 128 ? -6.118 3.010 9.688 1.00 98.25 128 ILE A O 1
ATOM 987 N N . ALA A 1 129 ? -4.532 1.435 9.579 1.00 97.44 129 ALA A N 1
ATOM 988 C CA . ALA A 1 129 ? -5.470 0.316 9.677 1.00 97.44 129 ALA A CA 1
ATOM 989 C C . ALA A 1 129 ? -6.240 0.311 11.012 1.00 97.44 129 ALA A C 1
ATOM 991 O O . ALA A 1 129 ? -7.444 0.061 11.031 1.00 97.44 129 ALA A O 1
ATOM 992 N N . LEU A 1 130 ? -5.573 0.628 12.126 1.00 96.94 130 LEU A N 1
ATOM 993 C CA . LEU A 1 130 ? -6.218 0.753 13.438 1.00 96.94 130 LEU A CA 1
ATOM 994 C C . LEU A 1 130 ? -7.167 1.958 13.495 1.00 96.94 130 LEU A C 1
ATOM 996 O O . LEU A 1 130 ? -8.251 1.847 14.057 1.00 96.94 130 LEU A O 1
ATOM 1000 N N . ALA A 1 131 ? -6.799 3.083 12.877 1.00 98.00 131 ALA A N 1
ATOM 1001 C CA . ALA A 1 131 ? -7.676 4.244 12.749 1.00 98.00 131 ALA A CA 1
ATOM 1002 C C . ALA A 1 131 ? -8.935 3.907 11.937 1.00 98.00 131 ALA A C 1
ATOM 1004 O O . ALA A 1 131 ? -10.042 4.237 12.356 1.00 98.00 131 ALA A O 1
ATOM 1005 N N . ALA A 1 132 ? -8.782 3.180 10.829 1.00 98.12 132 ALA A N 1
ATOM 1006 C CA . ALA A 1 132 ? -9.910 2.685 10.049 1.00 98.12 132 ALA A CA 1
ATOM 1007 C C . ALA A 1 132 ? -10.822 1.766 10.879 1.00 98.12 132 ALA A C 1
ATOM 1009 O O . ALA A 1 132 ? -12.035 1.950 10.870 1.00 98.12 132 ALA A O 1
ATOM 1010 N N . CYS A 1 133 ? -10.264 0.825 11.652 1.00 97.94 133 CYS A N 1
ATOM 1011 C CA . CYS A 1 133 ? -11.056 -0.041 12.539 1.00 97.94 133 CYS A CA 1
ATOM 1012 C C . CYS A 1 133 ? -11.874 0.764 13.564 1.00 97.94 133 CYS A C 1
ATOM 1014 O O . CYS A 1 133 ? -13.003 0.389 13.871 1.00 97.94 133 CYS A O 1
ATOM 1016 N N . ASP A 1 134 ? -11.349 1.898 14.033 1.00 97.44 134 ASP A N 1
ATOM 1017 C CA . ASP A 1 134 ? -12.035 2.816 14.952 1.00 97.44 134 ASP A CA 1
ATOM 1018 C C . ASP A 1 134 ? -13.017 3.777 14.246 1.00 97.44 134 ASP A C 1
ATOM 1020 O O . ASP A 1 134 ? -13.557 4.684 14.877 1.00 97.44 134 ASP A O 1
ATOM 1024 N N . GLY A 1 135 ? -13.255 3.607 12.941 1.00 97.38 135 GLY A N 1
ATOM 1025 C CA . GLY A 1 135 ? -14.207 4.414 12.170 1.00 97.38 135 GLY A CA 1
ATOM 1026 C C . GLY A 1 135 ? -13.714 5.814 11.821 1.00 97.38 135 GLY A C 1
ATOM 1027 O O . GLY A 1 135 ? -14.523 6.686 11.517 1.00 97.38 135 GLY A O 1
ATOM 1028 N N . ARG A 1 136 ? -12.399 6.050 11.857 1.00 97.94 136 ARG A N 1
ATOM 1029 C CA . ARG A 1 136 ? -11.821 7.322 11.419 1.00 97.94 136 ARG A CA 1
ATOM 1030 C C . ARG A 1 136 ? -12.014 7.529 9.916 1.00 97.94 136 ARG A C 1
ATOM 1032 O O . ARG A 1 136 ? -12.024 6.573 9.144 1.00 97.94 136 ARG A O 1
ATOM 1039 N N . GLU A 1 137 ? -12.141 8.795 9.528 1.00 96.69 137 GLU A N 1
ATOM 1040 C CA . GLU A 1 137 ? -12.416 9.225 8.153 1.00 96.69 137 GLU A CA 1
ATOM 1041 C C . GLU A 1 137 ? -11.408 10.286 7.692 1.00 96.69 137 GLU A C 1
ATOM 1043 O O . GLU A 1 137 ? -10.551 10.731 8.462 1.00 96.69 137 GLU A O 1
ATOM 1048 N N . GLY A 1 138 ? -11.528 10.720 6.437 1.00 96.38 138 GLY A N 1
ATOM 1049 C CA . GLY A 1 138 ? -10.693 11.771 5.865 1.00 96.38 138 GLY A CA 1
ATOM 1050 C C . GLY A 1 138 ? -9.354 11.249 5.349 1.00 96.38 138 GLY A C 1
ATOM 1051 O O . GLY A 1 138 ? -9.261 10.136 4.836 1.00 96.38 138 GLY A O 1
ATOM 1052 N N . ASN A 1 139 ? -8.317 12.081 5.445 1.00 97.44 139 ASN A N 1
ATOM 1053 C CA . ASN A 1 139 ? -7.003 11.775 4.891 1.00 97.44 139 ASN A CA 1
ATOM 1054 C C . ASN A 1 139 ? -6.266 10.735 5.769 1.00 97.44 139 ASN A C 1
ATOM 1056 O O . ASN A 1 139 ? -5.941 11.043 6.919 1.00 97.44 139 ASN A O 1
ATOM 1060 N N . PRO A 1 140 ? -5.941 9.529 5.253 1.00 97.75 140 PRO A N 1
ATOM 1061 C CA . PRO A 1 140 ? -5.272 8.494 6.041 1.00 97.75 140 PRO A CA 1
ATOM 1062 C C . PRO A 1 140 ? -3.876 8.917 6.530 1.00 97.75 140 PRO A C 1
ATOM 1064 O O . PRO A 1 140 ? -3.398 8.430 7.553 1.00 97.75 140 PRO A O 1
ATOM 1067 N N . GLY A 1 141 ? -3.223 9.861 5.847 1.00 97.38 141 GLY A N 1
ATOM 1068 C CA . GLY A 1 141 ? -1.934 10.425 6.243 1.00 97.38 141 GLY A CA 1
ATOM 1069 C C . GLY A 1 141 ? -1.923 11.073 7.631 1.00 97.38 141 GLY A C 1
ATOM 1070 O O . GLY A 1 141 ? -0.884 11.033 8.290 1.00 97.38 141 GLY A O 1
ATOM 1071 N N . GLU A 1 142 ? -3.064 11.571 8.112 1.00 98.06 142 GLU A N 1
ATOM 1072 C CA . GLU A 1 142 ? -3.195 12.183 9.445 1.00 98.06 142 GLU A CA 1
ATOM 1073 C C . GLU A 1 142 ? -3.120 11.147 10.578 1.00 98.06 142 GLU A C 1
ATOM 1075 O O . GLU A 1 142 ? -2.843 11.474 11.731 1.00 98.06 142 GLU A O 1
ATOM 1080 N N . TYR A 1 143 ? -3.301 9.864 10.255 1.00 98.06 143 TYR A N 1
ATOM 1081 C CA . TYR A 1 143 ? -3.293 8.774 11.227 1.00 98.06 143 TYR A CA 1
ATOM 1082 C C . TYR A 1 143 ? -1.958 8.029 11.287 1.00 98.06 143 TYR A C 1
ATOM 1084 O O . TYR A 1 143 ? -1.872 6.989 11.933 1.00 98.06 143 TYR A O 1
ATOM 1092 N N . ARG A 1 144 ? -0.881 8.544 10.675 1.00 97.50 144 ARG A N 1
ATOM 1093 C CA . ARG A 1 144 ? 0.455 7.906 10.685 1.00 97.50 144 ARG A CA 1
ATOM 1094 C C . ARG A 1 144 ? 0.993 7.601 12.084 1.00 97.50 144 ARG A C 1
ATOM 1096 O O . ARG A 1 144 ? 1.716 6.619 12.256 1.00 97.50 144 ARG A O 1
ATO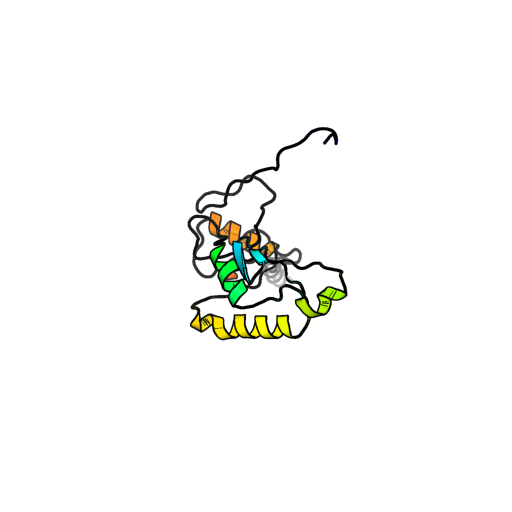M 1103 N N . ASP A 1 145 ? 0.612 8.401 13.075 1.00 96.75 145 ASP A N 1
ATOM 1104 C CA . ASP A 1 145 ? 1.018 8.268 14.476 1.00 96.75 145 ASP A CA 1
ATOM 1105 C C . ASP A 1 145 ? -0.179 7.995 15.407 1.00 96.75 145 ASP A C 1
ATOM 1107 O O . ASP A 1 145 ? -0.149 8.387 16.568 1.00 96.75 145 ASP A O 1
ATOM 1111 N N . TYR A 1 146 ? -1.247 7.344 14.927 1.00 96.44 146 TYR A N 1
ATOM 1112 C CA . TYR A 1 146 ? -2.506 7.179 15.672 1.00 96.44 146 TYR A CA 1
ATOM 1113 C C . TYR A 1 146 ? -2.353 6.515 17.057 1.00 96.44 146 TYR A C 1
ATOM 1115 O O . TYR A 1 146 ? -2.594 7.168 18.071 1.00 96.44 146 TYR A O 1
ATOM 1123 N N . ARG A 1 147 ? -1.920 5.245 17.127 1.00 93.75 147 ARG A N 1
ATOM 1124 C CA . ARG A 1 147 ? -1.733 4.511 18.399 1.00 93.75 147 ARG A CA 1
ATOM 1125 C C . ARG A 1 147 ? -0.259 4.235 18.708 1.00 93.75 147 ARG A C 1
ATOM 1127 O O . ARG A 1 147 ? 0.197 4.434 19.828 1.00 93.75 147 ARG A O 1
ATOM 1134 N N . LEU A 1 148 ? 0.500 3.788 17.712 1.00 93.31 148 LEU A N 1
ATOM 1135 C CA . LEU A 1 148 ? 1.920 3.463 17.817 1.00 93.31 148 LEU A CA 1
ATOM 1136 C C . LEU A 1 148 ? 2.763 4.707 17.533 1.00 93.31 148 LEU A C 1
ATOM 1138 O O . LEU A 1 148 ? 2.802 5.174 16.395 1.00 93.31 148 LEU A O 1
ATOM 1142 N N . LYS A 1 149 ? 3.468 5.226 18.537 1.00 93.12 149 LYS A N 1
ATOM 1143 C CA . LYS A 1 149 ? 4.324 6.417 18.411 1.00 93.12 149 LYS A CA 1
ATOM 1144 C C . LYS A 1 149 ? 5.756 6.073 18.018 1.00 93.12 149 LYS A C 1
ATOM 1146 O O . LYS A 1 149 ? 6.193 4.924 18.127 1.00 93.12 149 LYS A O 1
ATOM 1151 N N . ARG A 1 150 ? 6.506 7.068 17.543 1.00 90.50 150 ARG A N 1
ATOM 1152 C CA . ARG A 1 150 ? 7.942 6.908 17.285 1.00 90.50 150 ARG A CA 1
ATOM 1153 C C . ARG A 1 150 ? 8.683 6.868 18.622 1.00 90.50 150 ARG A C 1
ATOM 1155 O O . ARG A 1 150 ? 8.412 7.663 19.513 1.00 90.50 150 ARG A O 1
ATOM 1162 N N . ALA A 1 151 ? 9.687 6.000 18.744 1.00 82.69 151 ALA A N 1
ATOM 1163 C CA . ALA A 1 151 ? 10.432 5.804 19.995 1.00 82.69 151 ALA A CA 1
ATOM 1164 C C . ALA A 1 151 ? 11.148 7.066 20.539 1.00 82.69 151 ALA A C 1
ATOM 1166 O O . ALA A 1 151 ? 11.603 7.065 21.678 1.00 82.69 151 ALA A O 1
ATOM 1167 N N . ARG A 1 152 ? 11.280 8.135 19.739 1.00 71.75 152 ARG A N 1
ATOM 1168 C CA . ARG A 1 152 ? 11.991 9.380 20.089 1.00 71.75 152 ARG A CA 1
ATOM 1169 C C . ARG A 1 152 ? 11.096 10.611 20.265 1.00 71.75 152 ARG A C 1
ATOM 1171 O O . ARG A 1 152 ? 11.622 11.719 20.330 1.00 71.75 152 ARG A O 1
ATOM 1178 N N . GLU A 1 153 ? 9.785 10.452 20.400 1.00 61.25 153 GLU A N 1
ATOM 1179 C CA . GLU A 1 153 ? 8.916 11.546 20.855 1.00 61.25 153 GLU A CA 1
ATOM 1180 C C . GLU A 1 153 ? 9.171 11.816 22.352 1.00 61.25 153 GLU A C 1
ATOM 1182 O O . GLU A 1 153 ? 8.430 11.383 23.230 1.00 61.25 153 GLU A O 1
ATOM 1187 N N . LYS A 1 154 ? 10.280 12.501 22.673 1.00 53.22 154 LYS A N 1
ATOM 1188 C CA . LYS A 1 154 ? 10.457 13.112 23.995 1.00 53.22 154 LYS A CA 1
ATOM 1189 C C . LYS A 1 154 ? 9.297 14.083 24.212 1.00 53.22 154 LYS A C 1
ATOM 1191 O O . LYS A 1 154 ? 9.004 14.896 23.341 1.00 53.22 154 LYS A O 1
ATOM 1196 N N . GLN A 1 155 ? 8.669 13.995 25.380 1.00 53.41 155 GLN A N 1
ATOM 1197 C CA . GLN A 1 155 ? 7.627 14.907 25.834 1.00 53.41 155 GLN A CA 1
ATOM 1198 C C . GLN A 1 155 ? 8.111 16.363 25.772 1.00 53.41 155 GLN A C 1
ATOM 1200 O O . GLN A 1 155 ? 8.768 16.849 26.689 1.00 53.41 155 GLN A O 1
ATOM 1205 N N . THR A 1 156 ? 7.746 17.090 24.722 1.00 53.28 156 THR A N 1
ATOM 1206 C CA . THR A 1 156 ? 7.824 18.555 24.714 1.00 53.28 156 THR A CA 1
ATOM 1207 C C . THR A 1 156 ? 6.492 19.110 25.202 1.00 53.28 156 THR A C 1
ATOM 1209 O O . THR A 1 156 ? 5.769 19.747 24.450 1.00 53.28 156 THR A O 1
ATOM 1212 N N . SER A 1 157 ? 6.099 18.798 26.438 1.00 48.00 157 SER A N 1
ATOM 1213 C CA . SER A 1 157 ? 4.931 19.404 27.096 1.00 48.00 157 SER A CA 1
ATOM 1214 C C . SER A 1 157 ? 4.992 19.140 28.601 1.00 48.00 157 SER A C 1
ATOM 1216 O O . SER A 1 157 ? 4.643 18.056 29.056 1.00 48.00 157 SER A O 1
ATOM 1218 N N . GLY A 1 158 ? 5.473 20.124 29.374 1.00 45.75 158 GLY A N 1
ATOM 1219 C CA . GLY A 1 158 ? 5.309 20.139 30.835 1.00 45.75 158 GLY A CA 1
ATOM 1220 C C . GLY A 1 158 ? 6.391 20.858 31.650 1.00 45.75 158 GLY A C 1
ATOM 1221 O O . GLY A 1 158 ? 6.102 21.335 32.742 1.00 45.75 158 GLY A O 1
ATOM 1222 N N . GLN A 1 159 ? 7.624 21.000 31.150 1.00 45.75 159 GLN A N 1
ATOM 1223 C CA . GLN A 1 159 ? 8.741 21.510 31.971 1.00 45.75 159 GLN A CA 1
ATOM 1224 C C . GLN A 1 159 ? 9.050 23.011 31.839 1.00 45.75 159 GLN A C 1
ATOM 1226 O O . GLN A 1 159 ? 10.017 23.482 32.433 1.00 45.75 159 GLN A O 1
ATOM 1231 N N . GLN A 1 160 ? 8.223 23.780 31.122 1.00 45.91 160 GLN A N 1
ATOM 1232 C CA . GLN A 1 160 ? 8.442 25.222 30.923 1.00 45.91 160 GLN A CA 1
ATOM 1233 C C . GLN A 1 160 ? 7.523 26.139 31.750 1.00 45.91 160 GLN A C 1
ATOM 1235 O O . GLN A 1 160 ? 7.770 27.336 31.795 1.00 45.91 160 GLN A O 1
ATOM 1240 N N . LEU A 1 161 ? 6.540 25.598 32.483 1.00 43.44 161 LEU A N 1
ATOM 1241 C CA . LEU A 1 161 ? 5.652 26.387 33.359 1.00 43.44 161 LEU A CA 1
ATOM 1242 C C . LEU A 1 161 ? 6.050 26.378 34.847 1.00 43.44 161 LEU A C 1
ATOM 1244 O O . LEU A 1 161 ? 5.492 27.138 35.622 1.00 43.44 161 LEU A O 1
ATOM 1248 N N . LYS A 1 162 ? 7.047 25.579 35.262 1.00 44.38 162 LYS A N 1
ATOM 1249 C CA . LYS A 1 162 ? 7.551 25.569 36.656 1.00 44.38 162 LYS A CA 1
ATOM 1250 C C . LYS A 1 162 ? 8.843 26.363 36.882 1.00 44.38 162 LYS A C 1
ATOM 1252 O O . LYS A 1 162 ? 9.311 26.438 38.012 1.00 44.38 162 LYS A O 1
ATOM 1257 N N . LYS A 1 163 ? 9.439 26.950 35.836 1.00 42.84 163 LYS A N 1
ATOM 1258 C CA . LYS A 1 163 ? 10.681 27.741 35.959 1.00 42.84 163 LYS A CA 1
ATOM 1259 C C . LYS A 1 163 ? 10.467 29.253 36.070 1.00 42.84 163 LYS A C 1
ATOM 1261 O O . LYS A 1 163 ? 11.410 29.943 36.429 1.00 42.84 163 LYS A O 1
ATOM 1266 N N . SER A 1 164 ? 9.260 29.760 35.825 1.00 43.72 164 SER A N 1
ATOM 1267 C CA . SER A 1 164 ? 8.933 31.188 35.948 1.00 43.72 164 SER A CA 1
ATOM 1268 C C . SER A 1 164 ? 8.389 31.582 37.331 1.00 43.72 164 SER A C 1
ATOM 1270 O O . SER A 1 164 ? 8.607 32.712 37.750 1.00 43.72 164 SER A O 1
ATOM 1272 N N . GLU A 1 165 ? 7.776 30.670 38.095 1.00 45.09 165 GLU A N 1
ATOM 1273 C CA . GLU A 1 165 ? 7.302 30.972 39.464 1.00 45.09 165 GLU A CA 1
ATOM 1274 C C . GLU A 1 165 ? 8.403 30.909 40.537 1.00 45.09 165 GLU A C 1
ATOM 1276 O O . GLU A 1 165 ? 8.252 31.480 41.614 1.00 45.09 165 GLU A O 1
ATOM 1281 N N . ALA A 1 166 ? 9.538 30.262 40.252 1.00 48.84 166 ALA A N 1
ATOM 1282 C CA . ALA A 1 166 ? 10.646 30.134 41.204 1.00 48.84 166 ALA A CA 1
ATOM 1283 C C . ALA A 1 166 ? 11.640 31.315 41.179 1.00 48.84 166 ALA A C 1
ATOM 1285 O O . ALA A 1 166 ? 12.537 31.364 42.013 1.00 48.84 166 ALA A O 1
ATOM 1286 N N . VAL A 1 167 ? 11.497 32.261 40.241 1.00 51.41 167 VAL A N 1
ATOM 1287 C CA . VAL A 1 167 ? 12.429 33.397 40.062 1.00 51.41 167 VAL A CA 1
ATOM 1288 C C . VAL A 1 167 ? 11.895 34.703 40.681 1.00 51.41 167 VAL A C 1
ATOM 1290 O O . VAL A 1 167 ? 12.617 35.685 40.761 1.00 51.41 167 VAL A O 1
ATOM 1293 N N . LEU A 1 168 ? 10.661 34.718 41.200 1.00 45.06 168 LEU A N 1
ATOM 1294 C CA . LEU A 1 168 ? 10.028 35.903 41.811 1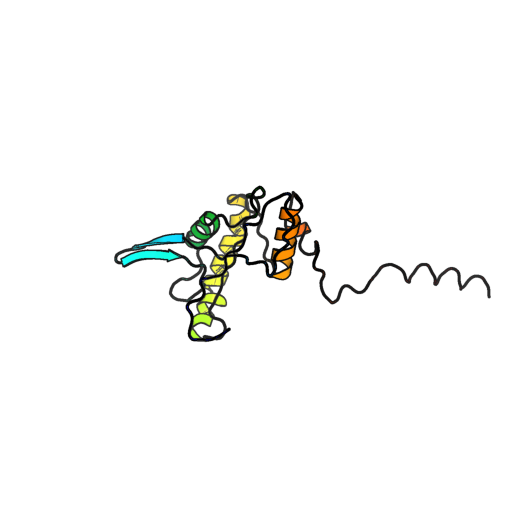.00 45.06 168 LEU A CA 1
ATOM 1295 C C . LEU A 1 168 ? 9.955 35.866 43.353 1.00 45.06 168 LEU A C 1
ATOM 1297 O O . LEU A 1 168 ? 9.221 36.646 43.953 1.00 45.06 168 LEU A O 1
ATOM 1301 N N . LYS A 1 169 ? 10.703 34.972 44.014 1.00 49.25 169 LYS A N 1
ATOM 1302 C CA . LYS A 1 169 ? 10.794 34.906 45.490 1.00 49.25 169 LYS A CA 1
ATOM 1303 C C . LYS A 1 169 ? 12.235 34.864 46.021 1.00 49.25 169 LYS A C 1
ATOM 1305 O O . LYS A 1 169 ? 12.500 34.195 47.017 1.00 49.25 169 LYS A O 1
ATOM 1310 N N . GLY A 1 170 ? 13.150 35.564 45.357 1.00 40.28 170 GLY A N 1
ATOM 1311 C CA . GLY A 1 170 ? 14.507 35.824 45.847 1.00 40.28 170 GLY A CA 1
ATOM 1312 C C . GLY A 1 170 ? 14.747 37.315 45.952 1.00 40.28 170 GLY A C 1
ATOM 1313 O O . GLY A 1 170 ? 14.465 37.987 44.937 1.00 40.28 170 GLY A O 1
#

Radius of gyration: 22.07 Å; chains: 1; bounding box: 39×71×71 Å

Sequence (170 aa):
MPLNQRAPHRTGSDLKVGSEPRIFPLMVQGPLALTAGGSRGLRIENGALVASNPPSLDRLRLWKQAAISVKGREDWLFIKLHCHSMDPTQGNAVLGEGMRSFLCDLVSGARERQETLHFTSAREMVNIALAACDGREGNPGEYRDYRLKRAREKQTSGQQLKKSEAVLKG

pLDDT: mean 86.66, std 15.83, range [40.28, 98.31]